Protein AF-A0A178GH23-F1 (afdb_monomer)

Secondary structure (DSSP, 8-state):
----EEEETTT--EEEEE-SS-HHHHHHHHHH-HHHHHHHHHHHHSSS-EETTT--S-EEE-S---------HHHHHHHHHHHHHHHHHHHHHHHHHHHHHHTTHHHHHHHHHHHHHHHHHHHHHHHHTT--SB-TTS-BHHHHHHHHHTT-SS------

Radius of gyration: 35.46 Å; Cα contacts (8 Å, |Δi|>4): 174; cha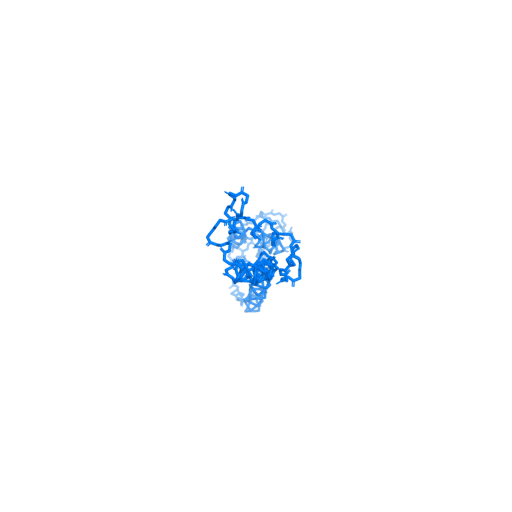ins: 1; bounding box: 72×23×93 Å

Solvent-accessible surface area (backbone atoms only — not comparable to full-atom values): 9045 Å² total; per-residue (Å²): 115,16,80,34,34,25,34,21,79,84,75,70,52,69,45,58,20,33,53,46,82,63,71,64,58,41,54,58,33,45,75,79,36,58,68,65,17,52,54,49,50,50,53,36,48,58,65,64,32,16,35,68,87,79,62,43,66,57,56,43,85,44,80,82,67,79,70,87,72,76,78,62,64,68,57,56,53,50,52,51,53,51,50,51,53,50,51,52,53,50,52,53,51,52,54,49,50,50,47,59,65,58,52,58,50,66,63,56,56,54,54,49,58,33,38,53,48,11,40,58,49,39,54,50,52,34,51,75,73,66,36,61,70,43,35,98,86,75,45,47,37,68,62,53,42,46,62,63,33,72,81,54,89,77,34,66,58,77,81,132

Foldseek 3Di:
DLQFFKQAPPPRDTGGADFDDDPVVLLVCVVPPVVVSVVVVCVRVDDNHADPPPRHPRIDGDCPPPDPDPPPVVVVVVVVVVVVVSVVVVVVVVVVVCCVVVVVVVVVVVLVVLLVLQLVVQVVVCVVVVCPQHHPVRDGSSVVSSVQSVPDPRSHHDDD

Sequence (160 aa):
MANNCVDCNNCGHIGWSKPKGSFFFTIVLALFFILPAIIYEIWRRVGLGVCENCSSSAVKPSNVCRTQRKTDIGSIITILVLGIAGAFIVVLLYGFIDGVVNGSHVNAQTNKNIQDQCLAKGLKHYQEIGQYPTLPNGVETSTYVLNECKNTLDGKYKAP

Structure (mmCIF, N/CA/C/O backbone):
data_AF-A0A178GH23-F1
#
_entry.id   AF-A0A178GH23-F1
#
loop_
_atom_site.group_PDB
_atom_site.id
_atom_site.type_symbol
_atom_site.label_atom_id
_atom_site.label_alt_id
_atom_site.label_comp_id
_atom_site.label_asym_id
_atom_site.label_entity_id
_atom_site.label_seq_id
_atom_site.pdbx_PDB_ins_code
_atom_site.Cartn_x
_atom_site.Cartn_y
_atom_site.Cartn_z
_atom_site.occupancy
_atom_site.B_iso_or_equiv
_atom_site.auth_seq_id
_atom_site.auth_comp_id
_atom_site.auth_asym_id
_atom_site.auth_atom_id
_atom_site.pdbx_PDB_model_num
ATOM 1 N N . MET A 1 1 ? -10.342 3.207 19.330 1.00 48.41 1 MET A N 1
ATOM 2 C CA . MET A 1 1 ? -11.642 2.534 19.531 1.00 48.41 1 MET A CA 1
ATOM 3 C C . MET A 1 1 ? -12.599 3.598 20.039 1.00 48.41 1 MET A C 1
ATOM 5 O O . MET A 1 1 ? -12.112 4.569 20.601 1.00 48.41 1 MET A O 1
ATOM 9 N N . ALA A 1 2 ? -13.902 3.504 19.781 1.00 53.19 2 ALA A N 1
ATOM 10 C CA . ALA A 1 2 ? -14.850 4.325 20.528 1.00 53.19 2 ALA A CA 1
ATOM 11 C C . ALA A 1 2 ? -15.114 3.550 21.817 1.00 53.19 2 ALA A C 1
ATOM 13 O O . ALA A 1 2 ? -15.621 2.441 21.757 1.00 53.19 2 ALA A O 1
ATOM 14 N N . ASN A 1 3 ? -14.629 4.055 22.941 1.00 63.31 3 ASN A N 1
ATOM 15 C CA . ASN A 1 3 ? -14.741 3.412 24.250 1.00 63.31 3 ASN A CA 1
ATOM 16 C C . ASN A 1 3 ? -15.250 4.448 25.246 1.00 63.31 3 ASN A C 1
ATOM 18 O O . ASN A 1 3 ? -14.704 4.640 26.328 1.00 63.31 3 ASN A O 1
ATOM 22 N N . ASN A 1 4 ? -16.299 5.138 24.807 1.00 74.81 4 ASN A N 1
ATOM 23 C CA . ASN A 1 4 ? -17.003 6.129 25.589 1.00 74.81 4 ASN A CA 1
ATOM 24 C C . ASN A 1 4 ? -18.250 5.461 26.159 1.00 74.81 4 ASN A C 1
ATOM 26 O O . ASN A 1 4 ? -18.932 4.702 25.466 1.00 74.81 4 ASN A O 1
ATOM 30 N N . CYS A 1 5 ? -18.534 5.728 27.427 1.00 83.44 5 CYS A N 1
ATOM 31 C CA . CYS A 1 5 ? -19.798 5.321 28.010 1.00 83.44 5 CYS A CA 1
ATOM 32 C C . CYS A 1 5 ? -20.902 6.197 27.424 1.00 83.44 5 CYS A C 1
ATOM 34 O O . CYS A 1 5 ? -20.825 7.431 27.452 1.00 83.44 5 CYS A O 1
ATOM 36 N N . VAL A 1 6 ? -21.910 5.553 26.852 1.00 86.56 6 VAL A N 1
ATOM 37 C CA . VAL A 1 6 ? -22.971 6.230 26.124 1.00 86.56 6 VAL A CA 1
ATOM 38 C C . VAL A 1 6 ? -24.341 5.725 26.548 1.00 86.56 6 VAL A C 1
ATOM 40 O O . VAL A 1 6 ? -24.534 4.536 26.789 1.00 86.56 6 VAL A O 1
ATOM 43 N N . ASP A 1 7 ? -25.287 6.651 26.635 1.00 89.19 7 ASP A N 1
ATOM 44 C CA . ASP A 1 7 ? -26.712 6.367 26.758 1.00 89.19 7 ASP A CA 1
ATOM 45 C C . ASP A 1 7 ? -27.350 6.506 25.369 1.00 89.19 7 ASP A C 1
ATOM 47 O O . ASP A 1 7 ? -27.174 7.518 24.680 1.00 89.19 7 ASP A O 1
ATOM 51 N N . CYS A 1 8 ? -28.026 5.456 24.911 1.00 88.31 8 CYS A N 1
ATOM 52 C CA . CYS A 1 8 ? -28.658 5.444 23.603 1.00 88.31 8 CYS A CA 1
ATOM 53 C C . CYS A 1 8 ? -30.079 6.000 23.666 1.00 88.31 8 CYS A C 1
ATOM 55 O O . CYS A 1 8 ? -30.966 5.392 24.256 1.00 88.31 8 CYS A O 1
ATOM 57 N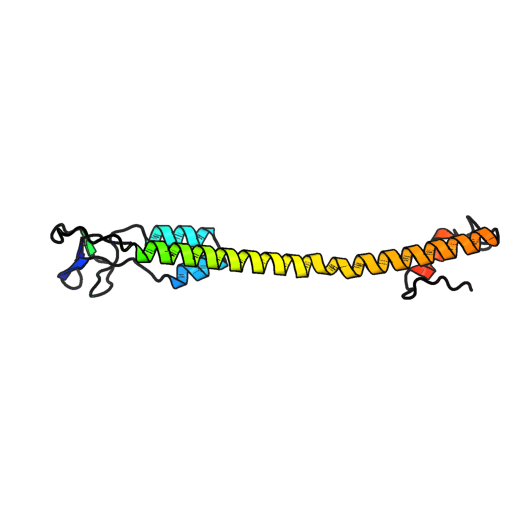 N . ASN A 1 9 ? -30.336 7.080 22.929 1.00 89.56 9 ASN A N 1
ATOM 58 C CA . ASN A 1 9 ? -31.668 7.684 22.859 1.00 89.56 9 ASN A CA 1
ATOM 59 C C . ASN A 1 9 ? -32.694 6.816 22.107 1.00 89.56 9 ASN A C 1
ATOM 61 O O . ASN A 1 9 ? -33.886 7.079 22.206 1.00 89.56 9 ASN A O 1
ATOM 65 N N . ASN A 1 10 ? -32.251 5.807 21.347 1.00 87.94 10 ASN A N 1
ATOM 66 C CA . ASN A 1 10 ? -33.140 4.959 20.550 1.00 87.94 10 ASN A CA 1
ATOM 67 C C . ASN A 1 10 ? -33.626 3.711 21.304 1.00 87.94 10 ASN A C 1
ATOM 69 O O . ASN A 1 10 ? -34.765 3.299 21.136 1.00 87.94 10 ASN A O 1
ATOM 73 N N . CYS A 1 11 ? -32.764 3.089 22.116 1.00 87.94 11 CYS A N 1
ATOM 74 C CA . CYS A 1 11 ? -33.102 1.858 22.842 1.00 87.94 11 CYS A CA 1
ATOM 75 C C . CYS A 1 11 ? -32.981 1.973 24.369 1.00 87.94 11 CYS A C 1
ATOM 77 O O . CYS A 1 11 ? -33.186 0.978 25.054 1.00 87.94 11 CYS A O 1
ATOM 79 N N . GLY A 1 12 ? -32.588 3.135 24.906 1.00 84.94 12 GLY A N 1
ATOM 80 C CA . GLY A 1 12 ? -32.424 3.375 26.347 1.00 84.94 12 GLY A CA 1
ATOM 81 C C . GLY A 1 12 ? -31.305 2.567 27.014 1.00 84.94 12 GLY A C 1
ATOM 82 O O . GLY A 1 12 ? -31.178 2.570 28.236 1.00 84.94 12 GLY A O 1
ATOM 83 N N . HIS A 1 13 ? -30.501 1.838 26.234 1.00 85.44 13 HIS A N 1
ATOM 84 C CA . HIS A 1 13 ? -29.409 1.036 26.768 1.00 85.44 13 HIS A CA 1
ATOM 85 C C . HIS A 1 13 ? -28.213 1.939 27.074 1.00 85.44 13 HIS A C 1
ATOM 87 O O . HIS A 1 13 ? -27.667 2.594 26.182 1.00 85.44 13 HIS A O 1
ATOM 93 N N . ILE A 1 14 ? -27.772 1.899 28.330 1.00 86.50 14 ILE A N 1
ATOM 94 C CA . ILE A 1 14 ? -26.556 2.558 28.811 1.00 86.50 14 ILE A CA 1
ATOM 95 C C . ILE A 1 14 ? -25.412 1.548 28.766 1.00 86.50 14 ILE A C 1
ATOM 97 O O . ILE A 1 14 ? -25.518 0.470 29.349 1.00 86.50 14 ILE A O 1
ATOM 101 N N . GLY A 1 15 ? -24.340 1.850 28.041 1.00 82.69 15 GLY A N 1
ATOM 102 C CA . GLY A 1 15 ? -23.252 0.895 27.850 1.00 82.69 15 GLY A CA 1
ATOM 103 C C . GLY A 1 15 ? -22.060 1.459 27.089 1.00 82.69 15 GLY A C 1
ATOM 104 O O . GLY A 1 15 ? -21.923 2.668 26.900 1.00 82.69 15 GLY A O 1
ATOM 105 N N . TRP A 1 16 ? -21.172 0.565 26.662 1.00 81.88 16 TRP A N 1
ATOM 106 C CA . TRP A 1 16 ? -19.998 0.923 25.871 1.00 81.88 16 TRP A CA 1
ATOM 107 C C . TRP A 1 16 ? -20.385 1.171 24.415 1.00 81.88 16 TRP A C 1
ATOM 109 O O . TRP A 1 16 ? -21.207 0.454 23.843 1.00 81.88 16 TRP A O 1
ATOM 119 N N . SER A 1 17 ? -19.785 2.187 23.801 1.00 79.75 17 SER A N 1
ATOM 120 C CA . SER A 1 17 ? -19.939 2.406 22.369 1.00 79.75 17 SER A CA 1
ATOM 121 C C . SER A 1 17 ? -19.038 1.488 21.539 1.00 79.75 17 SER A C 1
ATOM 123 O O . SER A 1 17 ? -18.017 0.986 22.006 1.00 79.75 17 SER A O 1
ATOM 125 N N . LYS A 1 18 ? -19.423 1.262 20.281 1.00 80.00 18 LYS A N 1
ATOM 126 C CA . LYS A 1 18 ? -18.606 0.602 19.251 1.00 80.00 18 LYS A CA 1
ATOM 127 C C . LYS A 1 18 ? -18.145 1.631 18.211 1.00 80.00 18 LYS A C 1
ATOM 129 O O . LYS A 1 18 ? -18.820 2.645 18.011 1.00 80.00 18 LYS A O 1
ATOM 134 N N . PRO A 1 19 ? -16.991 1.435 17.547 1.00 74.31 19 PRO A N 1
ATOM 135 C CA . PRO A 1 19 ? -16.553 2.330 16.478 1.00 74.31 19 PRO A CA 1
ATOM 136 C C . PRO A 1 19 ? -17.550 2.325 15.311 1.00 74.31 19 PRO A C 1
ATOM 138 O O . PRO A 1 19 ? -18.113 1.288 14.967 1.00 74.31 19 PRO A O 1
ATOM 141 N N . LYS A 1 20 ? -17.747 3.490 14.689 1.00 74.50 20 LYS A N 1
ATOM 142 C CA . LYS A 1 20 ? -18.639 3.653 13.534 1.00 74.50 20 LYS A CA 1
ATOM 143 C C . LYS A 1 20 ? -17.994 3.124 12.245 1.00 74.50 20 LYS A C 1
ATOM 145 O O . LYS A 1 20 ? -16.784 3.243 12.042 1.00 74.50 20 LYS A O 1
ATOM 150 N N . GLY A 1 21 ? -18.817 2.568 11.358 1.00 71.94 21 GLY A N 1
ATOM 151 C CA . GLY A 1 21 ? -18.400 2.096 10.034 1.00 71.94 21 GLY A CA 1
ATOM 152 C C . GLY A 1 21 ? -17.650 0.758 10.025 1.00 71.94 21 GLY A C 1
ATOM 153 O O . GLY A 1 21 ? -17.304 0.198 11.067 1.00 71.94 21 GLY A O 1
ATOM 154 N N . SER A 1 22 ? -17.379 0.245 8.822 1.00 76.31 22 SER A N 1
ATOM 155 C CA . SER A 1 22 ? -16.725 -1.053 8.601 1.00 76.31 22 SER A CA 1
ATOM 156 C C . SER A 1 22 ? -15.239 -0.895 8.280 1.00 76.31 22 SER A C 1
ATOM 158 O O . SER A 1 22 ? -14.826 0.037 7.597 1.00 76.31 22 SER A O 1
ATOM 160 N N . PHE A 1 23 ? -14.422 -1.827 8.779 1.00 72.62 23 PHE A N 1
ATOM 161 C CA . PHE A 1 23 ? -12.967 -1.826 8.565 1.00 72.62 23 PHE A CA 1
ATOM 162 C C . PHE A 1 23 ? -12.596 -2.215 7.149 1.00 72.62 23 PHE A C 1
ATOM 164 O O . PHE A 1 23 ? -11.572 -1.778 6.636 1.00 72.62 23 PHE A O 1
ATOM 171 N N . PHE A 1 24 ? -13.506 -2.914 6.484 1.00 71.81 24 PHE A N 1
ATOM 172 C CA . PHE A 1 24 ? -13.379 -3.247 5.085 1.00 71.81 24 PHE A CA 1
ATOM 173 C C . PHE A 1 24 ? -13.270 -2.001 4.194 1.00 71.81 24 PHE A C 1
ATOM 175 O O . PHE A 1 24 ? -12.390 -1.939 3.342 1.00 71.81 24 PHE A O 1
ATOM 182 N N . PHE A 1 25 ? -14.087 -0.968 4.442 1.00 77.69 25 PHE A N 1
ATOM 183 C CA . PHE A 1 25 ? -14.034 0.268 3.653 1.00 77.69 25 PHE A CA 1
ATOM 184 C C . PHE A 1 25 ? -12.689 0.979 3.785 1.00 77.69 25 PHE A C 1
ATOM 186 O O . PHE A 1 25 ? -12.156 1.448 2.787 1.00 77.69 25 PHE A O 1
ATOM 193 N N . THR A 1 26 ? -12.100 1.000 4.983 1.00 76.19 26 THR A N 1
ATOM 194 C CA . THR A 1 26 ? -10.759 1.560 5.184 1.00 76.19 26 THR A CA 1
ATOM 195 C C . THR A 1 26 ? -9.717 0.857 4.315 1.00 76.19 26 THR A C 1
ATOM 197 O O . THR A 1 26 ? -8.915 1.533 3.682 1.00 76.19 26 THR A O 1
ATOM 200 N N . ILE A 1 27 ? -9.732 -0.479 4.269 1.00 75.31 27 ILE A N 1
ATOM 201 C CA . ILE A 1 27 ? -8.763 -1.267 3.493 1.00 75.31 27 ILE A CA 1
ATOM 202 C C . ILE A 1 27 ? -8.917 -0.980 2.001 1.00 75.31 27 ILE A C 1
ATOM 204 O O . ILE A 1 27 ? -7.933 -0.710 1.321 1.00 75.31 27 ILE A O 1
ATOM 208 N N . VAL A 1 28 ? -10.154 -1.001 1.501 1.00 76.56 28 VAL A N 1
ATOM 209 C CA . VAL A 1 28 ? -10.428 -0.732 0.086 1.00 76.56 28 VAL A CA 1
ATOM 210 C C . VAL A 1 28 ? -9.974 0.679 -0.282 1.00 76.56 28 VAL A C 1
ATOM 212 O O . VAL A 1 28 ? -9.259 0.848 -1.264 1.00 76.56 28 VAL A O 1
ATOM 215 N N . LEU A 1 29 ? -10.313 1.688 0.526 1.00 77.94 29 LEU A N 1
ATOM 216 C CA . LEU A 1 29 ? -9.850 3.052 0.279 1.00 77.94 29 LEU A CA 1
ATOM 217 C C . LEU A 1 29 ? -8.322 3.143 0.339 1.00 77.94 29 LEU A C 1
ATOM 219 O O . LEU A 1 29 ? -7.743 3.797 -0.514 1.00 77.94 29 LEU A O 1
ATOM 223 N N . ALA A 1 30 ? -7.663 2.476 1.288 1.00 73.62 30 ALA A N 1
ATOM 224 C CA . ALA A 1 30 ? -6.207 2.531 1.437 1.00 73.62 30 ALA A CA 1
ATOM 225 C C . ALA A 1 30 ? -5.456 1.953 0.232 1.00 73.62 30 ALA A C 1
ATOM 227 O O . ALA A 1 30 ? -4.372 2.435 -0.084 1.00 73.62 30 ALA A O 1
ATOM 228 N N . LEU A 1 31 ? -6.035 0.961 -0.451 1.00 71.06 31 LEU A N 1
ATOM 229 C CA . LEU A 1 31 ? -5.436 0.355 -1.640 1.00 71.06 31 LEU A CA 1
ATOM 230 C C . LEU A 1 31 ? -5.486 1.268 -2.871 1.00 71.06 31 LEU A C 1
ATOM 232 O O . LEU A 1 31 ? -4.561 1.239 -3.674 1.00 71.06 31 LEU A O 1
ATOM 236 N N . PHE A 1 32 ? -6.537 2.077 -3.022 1.00 71.75 32 PHE A N 1
ATOM 237 C CA . PHE A 1 32 ? -6.711 2.930 -4.206 1.00 71.75 32 PHE A CA 1
ATOM 238 C C . PHE A 1 32 ? -6.342 4.397 -3.960 1.00 71.75 32 PHE A C 1
ATOM 240 O O . PHE A 1 32 ? -5.859 5.075 -4.862 1.00 71.75 32 PHE A O 1
ATOM 247 N N . PHE A 1 33 ? -6.569 4.903 -2.748 1.00 76.88 33 PHE A N 1
ATOM 248 C CA . PHE A 1 33 ? -6.439 6.314 -2.410 1.00 76.88 33 PHE A CA 1
ATOM 249 C C . PHE A 1 33 ? -6.055 6.507 -0.931 1.00 76.88 33 PHE A C 1
ATOM 251 O O . PHE A 1 33 ? -6.894 6.518 -0.028 1.00 76.88 33 PHE A O 1
ATOM 258 N N . ILE A 1 34 ? -4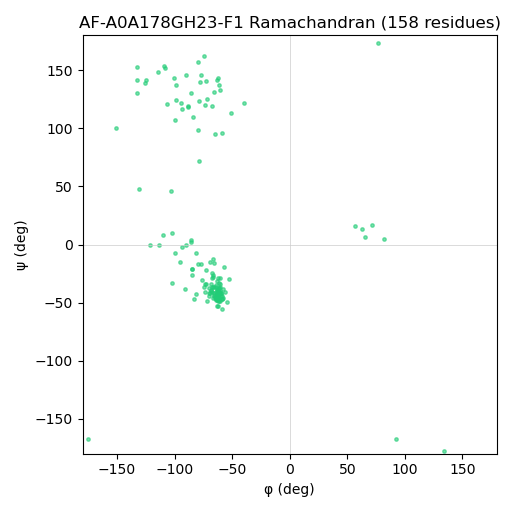.767 6.755 -0.684 1.00 76.69 34 ILE A N 1
ATOM 259 C CA . ILE A 1 34 ? -4.209 6.918 0.671 1.00 76.69 34 ILE A CA 1
ATOM 260 C C . ILE A 1 34 ? -4.878 8.075 1.438 1.00 76.69 34 ILE A C 1
ATOM 262 O O . ILE A 1 34 ? -5.253 7.919 2.598 1.00 76.69 34 ILE A O 1
ATOM 266 N N . LEU A 1 35 ? -5.079 9.230 0.797 1.00 77.44 35 LEU A N 1
ATOM 267 C CA . LEU A 1 35 ? -5.677 10.413 1.434 1.00 77.44 35 LEU A CA 1
ATOM 268 C C . LEU A 1 35 ? -7.095 10.171 1.996 1.00 77.44 35 LEU A C 1
ATOM 270 O O . LEU A 1 35 ? -7.299 10.383 3.194 1.00 77.44 35 LEU A O 1
ATOM 274 N N . PRO A 1 36 ? -8.084 9.708 1.208 1.00 76.94 36 PRO A N 1
ATOM 275 C CA . PRO A 1 36 ? -9.417 9.435 1.737 1.00 76.94 36 PRO A CA 1
ATOM 276 C C . PRO A 1 36 ? -9.423 8.261 2.722 1.00 76.94 36 PRO A C 1
ATOM 278 O O . PRO A 1 36 ? -10.254 8.254 3.629 1.00 76.94 36 PRO A O 1
ATOM 281 N N . ALA A 1 37 ? -8.483 7.315 2.626 1.00 78.31 37 ALA A N 1
ATOM 282 C CA . ALA A 1 37 ? -8.339 6.257 3.622 1.00 78.31 37 ALA A CA 1
ATOM 283 C C . ALA A 1 37 ? -7.966 6.806 5.005 1.00 78.31 37 ALA A C 1
ATOM 285 O O . ALA A 1 37 ? -8.587 6.432 6.002 1.00 78.31 37 ALA A O 1
ATOM 286 N N . ILE A 1 38 ? -7.004 7.734 5.062 1.00 78.75 38 ILE A N 1
ATOM 287 C CA . ILE A 1 38 ? -6.587 8.396 6.306 1.00 78.75 38 ILE A CA 1
ATOM 288 C C . ILE A 1 38 ? -7.745 9.212 6.889 1.00 78.75 38 ILE A C 1
ATOM 290 O O . ILE A 1 38 ? -8.057 9.084 8.073 1.00 78.75 38 ILE A O 1
ATOM 294 N N . ILE A 1 39 ? -8.425 10.011 6.060 1.00 84.19 39 ILE A N 1
ATOM 295 C CA . ILE A 1 39 ? -9.575 10.819 6.496 1.00 84.19 39 ILE A CA 1
ATOM 296 C C . ILE A 1 39 ? -10.686 9.919 7.050 1.00 84.19 39 ILE A C 1
ATOM 298 O O . ILE A 1 39 ? -11.266 10.219 8.096 1.00 84.19 39 ILE A O 1
ATOM 302 N N . TYR A 1 40 ? -10.960 8.790 6.393 1.00 79.38 40 TYR A N 1
ATOM 303 C CA . TYR A 1 40 ? -11.956 7.830 6.851 1.00 79.38 40 TYR A CA 1
ATOM 304 C C . TYR A 1 40 ? -11.559 7.163 8.176 1.00 79.38 40 TYR A C 1
ATOM 306 O O . TYR A 1 40 ? -12.403 7.039 9.061 1.00 79.38 40 TYR A O 1
ATOM 314 N N . GLU A 1 41 ? -10.290 6.779 8.353 1.00 78.31 41 GLU A N 1
ATOM 315 C CA . GLU A 1 41 ? -9.749 6.247 9.616 1.00 78.31 41 GLU A CA 1
ATOM 316 C C . GLU A 1 41 ? -9.906 7.236 10.772 1.00 78.31 41 GLU A C 1
ATOM 318 O O . GLU A 1 41 ? -10.402 6.864 11.840 1.00 78.31 41 GLU A O 1
ATOM 323 N N . ILE A 1 42 ? -9.555 8.503 10.543 1.00 79.88 42 ILE A N 1
ATOM 324 C CA . ILE A 1 42 ? -9.721 9.565 11.536 1.00 79.88 42 ILE A CA 1
ATOM 325 C C . ILE A 1 42 ? -11.202 9.735 11.853 1.00 79.88 42 ILE A C 1
ATOM 327 O O . ILE A 1 42 ? -11.584 9.626 13.017 1.00 79.88 42 ILE A O 1
ATOM 331 N N . TRP A 1 43 ? -12.059 9.926 10.844 1.00 83.12 43 TRP A N 1
ATOM 332 C CA . TRP A 1 43 ? -13.495 10.095 11.065 1.00 83.12 43 TRP A CA 1
ATOM 333 C C . TRP A 1 43 ? -14.052 8.933 11.873 1.00 83.12 43 TRP A C 1
ATOM 335 O O . TRP A 1 43 ? -14.695 9.164 12.888 1.00 83.12 43 TRP A O 1
ATOM 345 N N . ARG A 1 44 ? -13.757 7.695 11.481 1.00 77.50 44 ARG A N 1
ATOM 346 C CA . ARG A 1 44 ? -14.193 6.470 12.150 1.00 77.50 44 ARG A CA 1
ATOM 347 C C . ARG A 1 44 ? -13.792 6.392 13.620 1.00 77.50 44 ARG A C 1
ATOM 349 O O . ARG A 1 44 ? -14.574 5.891 14.432 1.00 77.50 44 ARG A O 1
ATOM 356 N N . ARG A 1 45 ? -12.572 6.816 13.952 1.00 72.44 45 ARG A N 1
ATOM 357 C CA . ARG A 1 45 ? -12.048 6.760 15.323 1.00 72.44 45 ARG A CA 1
ATOM 358 C C . ARG A 1 45 ? -12.463 7.970 16.162 1.00 72.44 45 ARG A C 1
ATOM 360 O O . ARG A 1 45 ? -12.483 7.853 17.383 1.00 72.44 45 ARG A O 1
ATOM 367 N N . VAL A 1 46 ? -12.833 9.084 15.532 1.00 70.31 46 VAL A N 1
ATOM 368 C CA . VAL A 1 46 ? -13.268 10.317 16.198 1.00 70.31 46 VAL A CA 1
ATOM 369 C C . VAL A 1 46 ? -14.779 10.294 16.461 1.00 70.31 46 VAL A C 1
ATOM 371 O O . VAL A 1 46 ? -15.602 10.247 15.541 1.00 70.31 46 VAL A O 1
ATOM 374 N N . GLY A 1 47 ? -15.153 10.360 17.742 1.00 74.94 47 GLY A N 1
ATOM 375 C CA . GLY A 1 47 ? -16.531 10.551 18.201 1.00 74.94 47 GLY A CA 1
ATOM 376 C C . GLY A 1 47 ? -16.961 9.618 19.336 1.00 74.94 47 GLY A C 1
ATOM 377 O O . GLY A 1 47 ? -16.194 8.793 19.831 1.00 74.94 47 GLY A O 1
ATOM 378 N N . LEU A 1 48 ? -18.230 9.749 19.737 1.00 75.56 48 LEU A N 1
ATOM 379 C CA . LEU A 1 48 ? -18.849 8.937 20.791 1.00 75.56 48 LEU A CA 1
ATOM 380 C C . LEU A 1 48 ? -19.008 7.466 20.387 1.00 75.56 48 LEU A C 1
ATOM 382 O O . LEU A 1 48 ? -18.994 6.622 21.270 1.00 75.56 48 LEU A O 1
ATOM 386 N N . GLY A 1 49 ? -19.076 7.155 19.088 1.00 80.56 49 GLY A N 1
ATOM 387 C CA . GLY A 1 49 ? -19.317 5.807 18.557 1.00 80.56 49 GLY A CA 1
ATOM 388 C C . GLY A 1 49 ? -20.801 5.529 18.303 1.00 80.56 49 GLY A C 1
ATOM 389 O O . GLY A 1 49 ? -21.614 6.448 18.293 1.00 80.56 49 GLY A O 1
ATOM 390 N N . VAL A 1 50 ? -21.141 4.264 18.067 1.00 85.06 50 VAL A N 1
ATOM 391 C CA . VAL A 1 50 ? -22.523 3.774 17.939 1.00 85.06 50 VAL A CA 1
ATOM 392 C C . VAL A 1 50 ? -22.898 2.915 19.144 1.00 85.06 50 VAL A C 1
ATOM 394 O O . VAL A 1 50 ? -22.024 2.327 19.783 1.00 85.06 50 VAL A O 1
ATOM 397 N N . CYS A 1 51 ? -24.189 2.837 19.465 1.00 84.56 51 CYS A N 1
ATOM 398 C CA . CYS A 1 51 ? -24.690 1.980 20.540 1.00 84.56 51 CYS A CA 1
ATOM 399 C C . CYS A 1 51 ? -24.361 0.504 20.262 1.00 84.56 51 CYS A C 1
ATOM 401 O O . CYS A 1 51 ? -24.632 0.008 19.172 1.00 84.56 51 CYS A O 1
ATOM 403 N N . GLU A 1 52 ? -23.830 -0.222 21.248 1.00 84.25 52 GLU A N 1
ATOM 404 C CA . GLU A 1 52 ? -23.525 -1.653 21.111 1.00 84.25 52 GLU A CA 1
ATOM 405 C C . GLU A 1 52 ? -24.764 -2.519 20.819 1.00 84.25 52 GLU A C 1
ATOM 407 O O . GLU A 1 52 ? -24.645 -3.499 20.085 1.00 84.25 52 GLU A O 1
ATOM 412 N N . ASN A 1 53 ? -25.933 -2.144 21.347 1.00 83.50 53 ASN A N 1
ATOM 413 C CA . ASN A 1 53 ? -27.149 -2.952 21.256 1.00 83.50 53 ASN A CA 1
ATOM 414 C C . ASN A 1 53 ? -27.908 -2.758 19.936 1.00 83.50 53 ASN A C 1
ATOM 416 O O . ASN A 1 53 ? -28.300 -3.723 19.293 1.00 83.50 53 ASN A O 1
ATOM 420 N N . CYS A 1 54 ? -28.116 -1.506 19.517 1.00 85.38 54 CYS A N 1
ATOM 421 C CA . CYS A 1 54 ? -28.924 -1.192 18.332 1.00 85.38 54 CYS A CA 1
ATOM 422 C C . CYS A 1 54 ? -28.128 -0.581 17.170 1.00 85.38 54 CYS A C 1
ATOM 424 O O . CYS A 1 54 ? -28.713 -0.253 16.143 1.00 85.38 54 CYS A O 1
ATOM 426 N N . SER A 1 55 ? -26.812 -0.384 17.319 1.00 83.88 55 SER A N 1
ATOM 427 C CA . SER A 1 55 ? -25.941 0.264 16.321 1.00 83.88 55 SER A CA 1
ATOM 428 C C . SER A 1 55 ? -26.370 1.679 15.899 1.00 83.88 55 SER A C 1
ATOM 430 O O . SER A 1 55 ? -25.867 2.211 14.911 1.00 83.88 55 SER A O 1
ATOM 432 N N . SER A 1 56 ? -27.256 2.327 16.663 1.00 83.81 56 SER A N 1
ATOM 433 C CA . SER A 1 56 ? -27.666 3.709 16.411 1.00 83.81 56 SER A CA 1
ATOM 434 C C . SER A 1 56 ? -26.547 4.690 16.767 1.00 83.81 56 SER A C 1
ATOM 436 O O . SER A 1 56 ? -25.862 4.532 17.781 1.00 83.81 56 SER A O 1
ATOM 438 N N . SER A 1 57 ? -26.384 5.726 15.946 1.00 84.25 57 SER A N 1
ATOM 439 C CA . SER A 1 57 ? -25.503 6.872 16.204 1.00 84.25 57 SER A CA 1
ATOM 440 C C . SER A 1 57 ? -26.134 7.919 17.130 1.00 84.25 57 SER A C 1
ATOM 442 O O . SER A 1 57 ? -25.444 8.844 17.556 1.00 84.25 57 SER A O 1
ATOM 444 N N . ALA A 1 58 ? -27.422 7.778 17.471 1.00 86.06 58 ALA A N 1
ATOM 445 C CA . ALA A 1 58 ? -28.139 8.660 18.391 1.00 86.06 58 ALA A CA 1
ATOM 446 C C . ALA A 1 58 ? -27.792 8.325 19.852 1.00 86.06 58 ALA A C 1
ATOM 448 O O . ALA A 1 58 ? -28.585 7.738 20.595 1.00 86.06 58 ALA A O 1
ATOM 449 N N . VAL A 1 59 ? -26.568 8.665 20.247 1.00 86.12 59 VAL A N 1
ATOM 450 C CA . VAL A 1 59 ? -26.019 8.379 21.572 1.00 86.12 59 VAL A CA 1
ATOM 451 C C . VAL A 1 59 ? -25.514 9.651 22.247 1.00 86.12 59 VAL A C 1
ATOM 453 O O . VAL A 1 59 ? -24.928 10.517 21.599 1.00 86.12 59 VAL A O 1
ATOM 456 N N . LYS A 1 60 ? -25.728 9.762 23.560 1.00 87.81 60 LYS A N 1
ATOM 457 C CA . LYS A 1 60 ? -25.237 10.866 24.399 1.00 87.81 60 LYS A CA 1
ATOM 458 C C . LYS A 1 60 ? -24.209 10.343 25.409 1.00 87.81 60 LYS A C 1
ATOM 460 O O . LYS A 1 60 ? -24.311 9.188 25.824 1.00 87.81 60 LYS A O 1
ATOM 465 N N . PRO A 1 61 ? -23.205 11.143 25.800 1.00 83.56 61 PRO A N 1
ATOM 466 C CA . PRO A 1 61 ? -22.240 10.731 26.814 1.00 83.56 61 PRO A CA 1
ATOM 467 C C . PRO A 1 61 ? -22.944 10.472 28.149 1.00 83.56 61 PRO A C 1
ATOM 469 O O . PRO A 1 61 ? -23.802 11.250 28.563 1.00 83.56 61 PRO A O 1
ATOM 472 N N . SER A 1 62 ? -22.565 9.395 28.833 1.00 81.62 62 SER A N 1
ATOM 473 C CA . SER A 1 62 ? -23.009 9.115 30.199 1.00 81.62 62 SER A CA 1
ATOM 474 C C . SER A 1 62 ? -21.815 8.723 31.070 1.00 81.62 62 SER A C 1
ATOM 476 O O . SER A 1 62 ? -20.803 8.235 30.578 1.00 81.62 62 SER A O 1
ATOM 478 N N . ASN A 1 63 ? -21.897 8.977 32.371 1.00 79.31 63 ASN A N 1
ATOM 479 C CA . ASN A 1 63 ? -20.833 8.698 33.344 1.00 79.31 63 ASN A CA 1
ATOM 480 C C . ASN A 1 63 ? -21.103 7.430 34.174 1.00 79.31 63 ASN A C 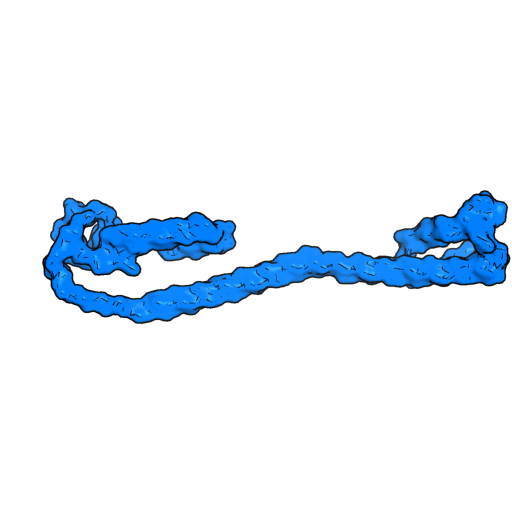1
ATOM 482 O O . ASN A 1 63 ? -20.411 7.169 35.157 1.00 79.31 63 ASN A O 1
ATOM 486 N N . VAL A 1 64 ? -22.119 6.655 33.790 1.00 80.75 64 VAL A N 1
ATOM 487 C CA . VAL A 1 64 ? -22.617 5.507 34.560 1.00 80.75 64 VAL A CA 1
ATOM 488 C C . VAL A 1 64 ? -21.648 4.323 34.480 1.00 80.75 64 VAL A C 1
ATOM 490 O O . VAL 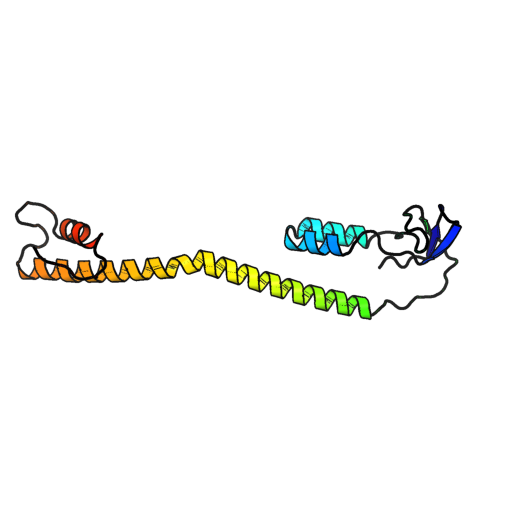A 1 64 ? -21.452 3.599 35.455 1.00 80.75 64 VAL A O 1
ATOM 493 N N . CYS A 1 65 ? -20.974 4.146 33.341 1.00 71.50 65 CYS A N 1
ATOM 494 C CA . CYS A 1 65 ? -19.946 3.124 33.170 1.00 71.50 65 CYS A CA 1
ATOM 495 C C . CYS A 1 65 ? -18.633 3.615 33.798 1.00 71.50 65 CYS A C 1
ATOM 497 O O . CYS A 1 65 ? -17.884 4.384 33.197 1.00 71.50 65 CYS A O 1
ATOM 499 N N . ARG A 1 66 ? -18.348 3.167 35.025 1.00 61.75 66 ARG A N 1
ATOM 500 C CA . ARG A 1 66 ? -17.180 3.590 35.821 1.00 61.75 66 ARG A CA 1
ATOM 501 C C . ARG A 1 66 ? -15.918 2.738 35.618 1.00 61.75 66 ARG A C 1
ATOM 503 O O . ARG A 1 66 ? -14.890 3.003 36.234 1.00 61.75 66 ARG A O 1
ATOM 510 N N . THR A 1 67 ? -15.975 1.709 34.776 1.00 59.56 67 THR A N 1
ATOM 511 C CA . THR A 1 67 ? -14.889 0.729 34.632 1.00 59.56 67 THR A CA 1
ATOM 512 C C . THR A 1 67 ? -13.952 1.113 33.496 1.00 59.56 67 THR A C 1
ATOM 514 O O . THR A 1 67 ? -14.353 1.095 32.345 1.00 59.56 67 THR A O 1
ATOM 517 N N . GLN A 1 68 ? -12.684 1.393 33.786 1.00 58.09 68 GLN A N 1
ATOM 518 C CA . GLN A 1 68 ? -11.617 1.448 32.779 1.00 58.09 68 GLN A CA 1
ATOM 519 C C . GLN A 1 68 ? -11.530 0.086 32.065 1.00 58.09 68 GLN A C 1
ATOM 521 O O . GLN A 1 68 ? -10.932 -0.860 32.581 1.00 58.09 68 GLN A O 1
ATOM 526 N N . ARG A 1 69 ? -12.179 -0.063 30.904 1.00 51.81 69 ARG A N 1
ATOM 527 C CA . ARG A 1 69 ? -12.067 -1.286 30.103 1.00 51.81 69 ARG A CA 1
ATOM 528 C C . ARG A 1 69 ? -10.688 -1.282 29.450 1.00 51.81 69 ARG A C 1
ATOM 530 O O . ARG A 1 69 ? -10.368 -0.346 28.720 1.00 51.81 69 ARG A O 1
ATOM 537 N N . LYS A 1 70 ? -9.883 -2.309 29.756 1.00 44.94 70 LYS A N 1
ATOM 538 C CA . LYS A 1 70 ? -8.551 -2.546 29.180 1.00 44.94 70 LYS A CA 1
ATOM 539 C C . LYS A 1 70 ? -8.576 -2.220 27.690 1.00 44.94 70 LYS A C 1
ATOM 541 O O . LYS A 1 70 ? -9.360 -2.813 26.953 1.00 44.94 70 LYS A O 1
ATOM 546 N N . THR A 1 71 ? -7.718 -1.298 27.263 1.00 53.16 71 THR A N 1
ATOM 547 C CA . THR A 1 71 ? -7.371 -1.134 25.853 1.00 53.16 71 THR A CA 1
ATOM 548 C C . THR A 1 71 ? -6.979 -2.515 25.351 1.00 53.16 71 THR A C 1
ATOM 550 O O . THR A 1 71 ? -6.017 -3.093 25.855 1.00 53.16 71 THR A O 1
ATOM 553 N N . ASP A 1 72 ? -7.773 -3.087 24.450 1.00 56.38 72 ASP A N 1
ATOM 554 C CA . ASP A 1 72 ? -7.535 -4.429 23.933 1.00 56.38 72 ASP A CA 1
ATOM 555 C C . ASP A 1 72 ? -6.219 -4.401 23.145 1.00 56.38 72 ASP A C 1
ATOM 557 O O . ASP A 1 72 ? -6.170 -4.004 21.979 1.00 56.38 72 ASP A O 1
ATOM 561 N N . ILE A 1 73 ? -5.123 -4.765 23.817 1.00 56.16 73 ILE A N 1
ATOM 562 C CA . ILE A 1 73 ? -3.758 -4.850 23.275 1.00 56.16 73 ILE A CA 1
ATOM 563 C C . ILE A 1 73 ? -3.748 -5.720 22.006 1.00 56.16 73 ILE A C 1
ATOM 565 O O . ILE A 1 73 ? -3.002 -5.443 21.066 1.00 56.16 73 ILE A O 1
ATOM 569 N N . GLY A 1 74 ? -4.657 -6.699 21.917 1.00 55.44 74 GLY A N 1
ATOM 570 C CA . GLY A 1 74 ? -4.858 -7.528 20.728 1.00 55.44 74 GLY A CA 1
ATOM 571 C C . GLY A 1 74 ? -5.259 -6.744 19.474 1.00 55.44 74 GLY A C 1
ATOM 572 O O . GLY A 1 74 ? -4.889 -7.126 18.365 1.00 55.44 74 GLY A O 1
ATOM 573 N N . SER A 1 75 ? -5.939 -5.603 19.613 1.00 63.62 75 SER A N 1
ATOM 574 C CA . SER A 1 75 ? -6.290 -4.770 18.460 1.00 63.62 75 SER A CA 1
ATOM 575 C C . SER A 1 75 ? -5.107 -3.970 17.922 1.00 63.62 75 SER A C 1
ATOM 577 O O . SER A 1 75 ? -5.062 -3.684 16.732 1.00 63.62 75 SER A O 1
ATOM 579 N N . ILE A 1 76 ? -4.160 -3.583 18.778 1.00 66.44 76 ILE A N 1
ATOM 580 C CA . ILE A 1 76 ? -2.968 -2.843 18.344 1.00 66.44 76 ILE A CA 1
ATOM 581 C C . ILE A 1 76 ? -2.070 -3.781 17.538 1.00 66.44 76 ILE A C 1
ATOM 583 O O . ILE A 1 76 ? -1.624 -3.427 16.450 1.00 66.44 76 ILE A O 1
ATOM 587 N N . ILE A 1 77 ? -1.882 -5.004 18.038 1.00 70.31 77 ILE A N 1
ATOM 588 C CA . ILE A 1 77 ? -1.087 -6.040 17.373 1.00 70.31 77 ILE A CA 1
ATOM 589 C C . ILE A 1 77 ? -1.710 -6.411 16.024 1.00 70.31 77 ILE A C 1
ATOM 591 O O . ILE A 1 77 ? -1.009 -6.457 15.019 1.00 70.31 77 ILE A O 1
ATOM 595 N N . THR A 1 78 ? -3.029 -6.611 15.967 1.00 70.81 78 THR A N 1
ATOM 596 C CA . THR A 1 78 ? -3.707 -6.925 14.699 1.00 70.81 78 THR A CA 1
ATOM 597 C C . THR A 1 78 ? -3.609 -5.790 13.686 1.00 70.81 78 THR A C 1
ATOM 599 O O . THR A 1 78 ? -3.334 -6.069 12.525 1.00 70.81 78 THR A O 1
ATOM 602 N N . ILE A 1 79 ? -3.756 -4.525 14.099 1.00 71.12 79 ILE A N 1
ATOM 603 C CA . ILE A 1 79 ? -3.574 -3.372 13.199 1.00 71.12 79 ILE A CA 1
ATOM 604 C C . ILE A 1 79 ? -2.134 -3.307 12.678 1.00 71.12 79 ILE A C 1
ATOM 606 O O . ILE A 1 79 ? -1.931 -3.075 11.488 1.00 71.12 79 ILE A O 1
ATOM 610 N N . LEU A 1 80 ? -1.142 -3.538 13.541 1.00 74.81 80 LEU A N 1
ATOM 611 C CA . LEU A 1 80 ? 0.270 -3.504 13.164 1.00 74.81 80 LEU A CA 1
ATOM 612 C C . LEU A 1 80 ? 0.611 -4.612 12.155 1.00 74.81 80 LEU A C 1
ATOM 614 O O . LEU A 1 80 ? 1.228 -4.338 11.130 1.00 74.81 80 LEU A O 1
ATOM 618 N N . VAL A 1 81 ? 0.142 -5.840 12.394 1.00 80.94 81 VAL A N 1
ATOM 619 C CA . VAL A 1 81 ? 0.343 -6.980 11.482 1.00 80.94 81 VAL A CA 1
ATOM 620 C C . VAL A 1 81 ? -0.357 -6.753 10.139 1.00 80.94 81 VAL A C 1
ATOM 622 O O . VAL A 1 81 ? 0.255 -6.973 9.096 1.00 80.94 81 VAL A O 1
ATOM 625 N N . LEU A 1 82 ? -1.602 -6.262 10.138 1.00 77.88 82 LEU A N 1
ATOM 626 C CA . LEU A 1 82 ? -2.322 -5.926 8.901 1.00 77.88 82 LEU A CA 1
ATOM 627 C C . LEU A 1 82 ? -1.636 -4.798 8.124 1.00 77.88 82 LEU A C 1
ATOM 629 O O . LEU A 1 82 ? -1.569 -4.859 6.899 1.00 77.88 82 LEU A O 1
ATOM 633 N N . GLY A 1 83 ? -1.113 -3.788 8.825 1.00 76.69 83 GLY A N 1
ATOM 634 C CA . GLY A 1 83 ? -0.366 -2.689 8.219 1.00 76.69 83 GLY A CA 1
ATOM 635 C C . GLY A 1 83 ? 0.920 -3.165 7.542 1.00 76.69 83 GLY A C 1
ATOM 636 O O . GLY A 1 83 ? 1.173 -2.806 6.395 1.00 76.69 83 GLY A O 1
ATOM 637 N N . ILE A 1 84 ? 1.696 -4.023 8.213 1.00 82.12 84 ILE A N 1
ATOM 638 C CA . ILE A 1 84 ? 2.933 -4.600 7.661 1.00 82.12 84 ILE A CA 1
ATOM 639 C C . ILE A 1 84 ? 2.624 -5.500 6.459 1.00 82.12 84 ILE A C 1
ATOM 641 O O . ILE A 1 84 ? 3.261 -5.366 5.415 1.00 82.12 84 ILE A O 1
ATOM 645 N N . ALA A 1 85 ? 1.624 -6.380 6.571 1.00 80.19 85 ALA A N 1
ATOM 646 C CA . ALA A 1 85 ? 1.211 -7.251 5.472 1.00 80.19 85 ALA A CA 1
ATOM 647 C C . ALA A 1 85 ? 0.722 -6.443 4.257 1.00 80.19 85 ALA A C 1
ATOM 649 O O . ALA A 1 85 ? 1.101 -6.737 3.125 1.00 80.19 85 ALA A O 1
ATOM 650 N N . GLY A 1 86 ? -0.064 -5.386 4.490 1.00 77.50 86 GLY A N 1
ATOM 651 C CA . GLY A 1 86 ? -0.517 -4.473 3.442 1.00 77.50 86 GLY A CA 1
ATOM 652 C C . GLY A 1 86 ? 0.639 -3.750 2.749 1.00 77.50 86 GLY A C 1
ATOM 653 O O . GLY A 1 86 ? 0.701 -3.741 1.523 1.00 77.50 86 GLY A O 1
ATOM 654 N N . ALA A 1 87 ? 1.594 -3.207 3.512 1.00 78.50 87 ALA A N 1
ATOM 655 C CA . ALA A 1 87 ? 2.776 -2.547 2.955 1.00 78.50 87 ALA A CA 1
ATOM 656 C C . ALA A 1 87 ? 3.621 -3.506 2.102 1.00 78.50 87 ALA A C 1
ATOM 658 O O . ALA A 1 87 ? 4.077 -3.135 1.023 1.00 78.50 87 ALA A O 1
ATOM 659 N N . PHE A 1 88 ? 3.776 -4.756 2.545 1.00 83.25 88 PHE A N 1
ATOM 660 C CA . PHE A 1 88 ? 4.505 -5.777 1.797 1.00 83.25 88 PHE A CA 1
ATOM 661 C C . PHE A 1 88 ? 3.840 -6.094 0.451 1.00 83.25 88 PHE A C 1
ATOM 663 O O . PHE A 1 88 ? 4.512 -6.130 -0.577 1.00 83.25 88 PHE A O 1
ATOM 670 N N . ILE A 1 89 ? 2.512 -6.249 0.434 1.00 83.50 89 ILE A N 1
ATOM 671 C CA . ILE A 1 89 ? 1.744 -6.474 -0.801 1.00 83.50 89 ILE A CA 1
ATOM 672 C C . ILE A 1 89 ? 1.899 -5.293 -1.764 1.00 83.50 89 ILE A C 1
ATOM 674 O O . ILE A 1 89 ? 2.106 -5.498 -2.958 1.00 83.50 89 ILE A O 1
ATOM 678 N N . VAL A 1 90 ? 1.845 -4.061 -1.256 1.00 83.31 90 VAL A N 1
ATOM 679 C CA . VAL A 1 90 ? 2.024 -2.854 -2.073 1.00 83.31 90 VAL A CA 1
ATOM 680 C C . VAL A 1 90 ? 3.424 -2.814 -2.690 1.00 83.31 90 VAL A C 1
ATOM 682 O O . VAL A 1 90 ? 3.541 -2.594 -3.891 1.00 83.31 90 VAL A O 1
ATOM 685 N N . VAL A 1 91 ? 4.478 -3.098 -1.920 1.00 81.25 91 VAL A N 1
ATOM 686 C CA . VAL A 1 91 ? 5.857 -3.152 -2.441 1.00 81.25 91 VAL A CA 1
ATOM 687 C C . VAL A 1 91 ? 6.012 -4.226 -3.521 1.00 81.25 91 VAL A C 1
ATOM 689 O O . VAL A 1 91 ? 6.637 -3.966 -4.547 1.00 81.25 91 VAL A O 1
ATOM 692 N N . LEU A 1 92 ? 5.408 -5.405 -3.339 1.00 81.25 92 LEU A N 1
ATOM 693 C CA . LEU A 1 92 ? 5.416 -6.457 -4.361 1.00 81.25 92 LEU A CA 1
ATOM 694 C C . LEU A 1 92 ? 4.690 -6.029 -5.642 1.00 81.25 92 LEU A C 1
ATOM 696 O O . LEU A 1 92 ? 5.186 -6.288 -6.736 1.00 81.25 92 LEU A O 1
ATOM 700 N N . LEU A 1 93 ? 3.544 -5.354 -5.521 1.00 80.88 93 LEU A N 1
ATOM 701 C CA . LEU A 1 93 ? 2.799 -4.839 -6.671 1.00 80.88 93 LEU A CA 1
ATOM 702 C C . LEU A 1 93 ? 3.581 -3.750 -7.414 1.00 80.88 93 LEU A C 1
ATOM 704 O O . LEU A 1 93 ? 3.661 -3.804 -8.638 1.00 80.88 93 LEU A O 1
ATOM 708 N N . TYR A 1 94 ? 4.201 -2.807 -6.699 1.00 77.31 94 TYR A N 1
ATOM 709 C CA . TYR A 1 94 ? 5.062 -1.791 -7.314 1.00 77.31 94 TYR A CA 1
ATOM 710 C C . TYR A 1 94 ? 6.261 -2.422 -8.028 1.00 77.31 94 TYR A C 1
ATOM 712 O O . TYR A 1 94 ? 6.493 -2.120 -9.194 1.00 77.31 94 TYR A O 1
ATOM 720 N N . GLY A 1 95 ? 6.957 -3.367 -7.385 1.00 78.88 95 GLY A N 1
ATOM 721 C CA . GLY A 1 95 ? 8.066 -4.089 -8.012 1.00 78.88 95 GLY A CA 1
ATOM 722 C C . GLY A 1 95 ? 7.642 -4.883 -9.253 1.00 78.88 95 GLY A C 1
ATOM 723 O O . GLY A 1 95 ? 8.397 -4.971 -10.219 1.00 78.88 95 GLY A O 1
ATOM 724 N N . PHE A 1 96 ? 6.419 -5.417 -9.271 1.00 74.19 96 PHE A N 1
ATOM 725 C CA . PHE A 1 96 ? 5.866 -6.091 -10.445 1.00 74.19 96 PHE A CA 1
ATOM 726 C C . PHE A 1 96 ? 5.544 -5.111 -11.583 1.00 74.19 96 PHE A C 1
ATOM 728 O O . PHE A 1 96 ? 5.855 -5.397 -12.737 1.00 74.19 96 PHE A O 1
ATOM 735 N N . ILE A 1 97 ? 4.970 -3.942 -11.277 1.00 71.06 97 ILE A N 1
ATOM 736 C CA . ILE A 1 97 ? 4.695 -2.891 -12.271 1.00 71.06 97 ILE A CA 1
ATOM 737 C C . ILE A 1 97 ? 6.003 -2.377 -12.875 1.00 71.06 97 ILE A C 1
ATOM 739 O O . ILE A 1 97 ? 6.117 -2.328 -14.097 1.00 71.06 97 ILE A O 1
ATOM 743 N N . ASP A 1 98 ? 7.009 -2.075 -12.052 1.00 63.75 98 ASP A N 1
ATOM 744 C CA . ASP A 1 98 ? 8.338 -1.699 -12.539 1.00 63.75 98 ASP A CA 1
ATOM 745 C C . ASP A 1 98 ? 8.975 -2.825 -13.357 1.00 63.75 98 ASP A C 1
ATOM 747 O O . ASP A 1 98 ? 9.599 -2.562 -14.379 1.00 63.75 98 ASP A O 1
ATOM 751 N N . GLY A 1 99 ? 8.784 -4.087 -12.972 1.00 64.19 99 GLY A N 1
ATOM 752 C CA . GLY A 1 99 ? 9.244 -5.242 -13.740 1.00 64.19 99 GLY A CA 1
ATOM 753 C C . GLY A 1 99 ? 8.574 -5.379 -15.110 1.00 64.19 99 GLY A C 1
ATOM 754 O O . GLY A 1 99 ? 9.233 -5.772 -16.064 1.00 64.19 99 GLY A O 1
ATOM 755 N N . VAL A 1 100 ? 7.298 -5.022 -15.254 1.00 63.25 100 VAL A N 1
ATOM 756 C CA . VAL A 1 100 ? 6.575 -5.075 -16.540 1.00 63.25 100 VAL A CA 1
ATOM 757 C C . VAL A 1 100 ? 6.871 -3.845 -17.404 1.00 63.25 100 VAL A C 1
ATOM 759 O O . VAL A 1 100 ? 7.117 -3.970 -18.605 1.00 63.25 100 VAL A O 1
ATOM 762 N N . VAL A 1 101 ? 6.894 -2.655 -16.799 1.00 61.22 101 VAL A N 1
ATOM 763 C CA . VAL A 1 101 ? 7.163 -1.389 -17.495 1.00 61.22 101 VAL A CA 1
ATOM 764 C C . VAL A 1 101 ? 8.637 -1.301 -17.892 1.00 61.22 101 VAL A C 1
ATOM 766 O O . VAL A 1 101 ? 8.946 -1.069 -19.059 1.00 61.22 101 VAL A O 1
ATOM 769 N N . ASN A 1 102 ? 9.559 -1.580 -16.967 1.00 59.16 102 ASN A N 1
ATOM 770 C CA . ASN A 1 102 ? 10.999 -1.537 -17.236 1.00 59.16 102 ASN A CA 1
ATOM 771 C C . ASN A 1 102 ? 11.531 -2.847 -17.842 1.00 59.16 102 ASN A C 1
ATOM 773 O O . ASN A 1 102 ? 12.545 -2.829 -18.539 1.00 59.16 102 ASN A O 1
ATOM 777 N N . GLY A 1 103 ? 10.838 -3.981 -17.674 1.00 52.44 103 GLY A N 1
ATOM 778 C CA . GLY A 1 103 ? 11.168 -5.245 -18.353 1.00 52.44 103 GLY A CA 1
ATOM 779 C C . GLY A 1 103 ? 10.968 -5.207 -19.869 1.00 52.44 103 GLY A C 1
ATOM 780 O O . GLY A 1 103 ? 11.509 -6.053 -20.580 1.00 52.44 103 GLY A O 1
ATOM 781 N N . SER A 1 104 ? 10.295 -4.179 -20.395 1.00 47.00 104 SER A N 1
ATOM 782 C CA . SER A 1 104 ? 10.263 -3.899 -21.838 1.00 47.00 104 SER A CA 1
ATOM 783 C C . SER A 1 104 ? 11.631 -3.487 -22.412 1.00 47.00 104 SER A C 1
ATOM 785 O O . SER A 1 104 ? 11.834 -3.564 -23.624 1.00 47.00 104 SER A O 1
ATOM 787 N N . HIS A 1 105 ? 12.612 -3.106 -21.582 1.00 46.97 105 HIS A N 1
ATOM 788 C CA . HIS A 1 105 ? 13.941 -2.700 -22.062 1.00 46.97 105 HIS A CA 1
ATOM 789 C C . HIS A 1 105 ? 14.879 -3.860 -22.417 1.00 46.97 105 HIS A C 1
ATOM 791 O O . HIS A 1 105 ? 15.845 -3.648 -23.155 1.00 46.97 105 HIS A O 1
ATOM 797 N N . VAL A 1 106 ? 14.602 -5.091 -21.970 1.00 54.69 106 VAL A N 1
ATOM 798 C CA . VAL A 1 106 ? 15.487 -6.238 -22.251 1.00 54.69 106 VAL A CA 1
ATOM 799 C C . VAL A 1 106 ? 15.489 -6.585 -23.751 1.00 54.69 106 VAL A C 1
ATOM 801 O O . VAL A 1 106 ? 16.498 -7.033 -24.288 1.00 54.69 106 VAL A O 1
ATOM 804 N N . ASN A 1 107 ? 14.397 -6.289 -24.467 1.00 52.25 107 ASN A N 1
ATOM 805 C CA . ASN A 1 107 ? 14.291 -6.525 -25.911 1.00 52.25 107 ASN A CA 1
ATOM 806 C C . ASN A 1 107 ? 14.889 -5.372 -26.753 1.00 52.25 107 ASN A C 1
ATOM 808 O O . ASN A 1 107 ? 15.377 -5.581 -27.863 1.00 52.25 107 ASN A O 1
ATOM 812 N N . ALA A 1 108 ? 14.935 -4.146 -26.219 1.00 53.38 108 ALA A N 1
ATOM 813 C CA . ALA A 1 108 ? 15.526 -2.998 -26.913 1.00 53.38 108 ALA A CA 1
ATOM 814 C C . ALA A 1 108 ? 17.068 -3.047 -26.941 1.00 53.38 108 ALA A C 1
ATOM 816 O O . ALA A 1 108 ? 17.680 -2.677 -27.944 1.00 53.38 108 ALA A O 1
ATOM 817 N N . GLN A 1 109 ? 17.702 -3.528 -25.866 1.00 58.28 109 GLN A N 1
ATOM 818 C CA . GLN A 1 109 ? 19.164 -3.633 -25.771 1.00 58.28 109 GLN A CA 1
ATOM 819 C C . GLN A 1 109 ? 19.725 -4.703 -26.728 1.00 58.28 109 GLN A C 1
ATOM 821 O O . GLN A 1 109 ? 20.753 -4.489 -27.369 1.00 58.28 109 GLN A O 1
ATOM 826 N N . THR A 1 110 ? 19.030 -5.838 -26.869 1.00 61.72 110 THR A N 1
ATOM 827 C CA . THR A 1 110 ? 19.433 -6.941 -27.759 1.00 61.72 110 THR A CA 1
ATOM 828 C C . THR A 1 110 ? 19.438 -6.513 -29.225 1.00 61.72 110 THR A C 1
ATOM 830 O O . THR A 1 110 ? 20.421 -6.748 -29.922 1.00 61.72 110 THR A O 1
ATOM 833 N N . ASN A 1 111 ? 18.398 -5.807 -29.679 1.00 64.38 111 ASN A N 1
ATOM 834 C CA . ASN A 1 111 ? 18.321 -5.330 -31.062 1.00 64.38 111 ASN A CA 1
ATOM 835 C C . ASN A 1 111 ? 19.401 -4.283 -31.392 1.00 64.38 111 ASN A C 1
ATOM 837 O O . ASN A 1 111 ? 19.976 -4.330 -32.478 1.00 64.38 111 ASN A O 1
ATOM 841 N N . LYS A 1 112 ? 19.750 -3.396 -30.445 1.00 70.06 112 LYS A N 1
ATOM 842 C CA . LYS A 1 112 ? 20.856 -2.436 -30.627 1.00 70.06 112 LYS A CA 1
ATOM 843 C C . LYS A 1 112 ? 22.205 -3.133 -30.808 1.00 70.06 112 LYS A C 1
ATOM 845 O O . LYS A 1 112 ? 22.900 -2.862 -31.780 1.00 70.06 112 LYS A O 1
ATOM 850 N N . ASN A 1 113 ? 22.526 -4.096 -29.941 1.00 75.06 113 ASN A N 1
ATOM 851 C CA . ASN A 1 113 ? 23.785 -4.843 -30.034 1.00 75.06 113 ASN A CA 1
ATOM 852 C C . ASN A 1 113 ? 23.915 -5.613 -31.365 1.00 75.06 113 ASN A C 1
ATOM 854 O O . ASN A 1 113 ? 25.007 -5.709 -31.922 1.00 75.06 113 ASN A O 1
ATOM 858 N N . ILE A 1 114 ? 22.808 -6.152 -31.889 1.00 76.06 114 ILE A N 1
ATOM 859 C CA . ILE A 1 114 ? 22.772 -6.862 -33.178 1.00 76.06 114 ILE A CA 1
ATOM 860 C C . ILE A 1 114 ? 22.990 -5.887 -34.349 1.00 76.06 114 ILE A C 1
ATOM 862 O O . ILE A 1 114 ? 23.749 -6.190 -35.275 1.00 76.06 114 ILE A O 1
ATOM 866 N N . GLN A 1 115 ? 22.377 -4.702 -34.293 1.00 80.69 115 GLN A N 1
ATOM 867 C CA . GLN A 1 115 ? 22.537 -3.661 -35.308 1.00 80.69 115 GLN A CA 1
ATOM 868 C C . GLN A 1 115 ? 23.975 -3.115 -35.349 1.00 80.69 115 GLN A C 1
ATOM 870 O O . GLN A 1 115 ? 24.550 -2.992 -36.433 1.00 80.69 115 GLN A O 1
ATOM 875 N N . ASP A 1 116 ? 24.586 -2.870 -34.186 1.00 81.38 116 ASP A N 1
ATOM 876 C CA . ASP A 1 116 ? 25.962 -2.366 -34.079 1.00 81.38 116 ASP A CA 1
ATOM 877 C C . ASP A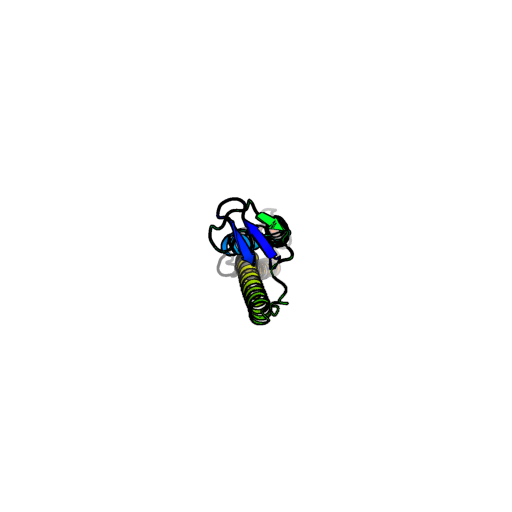 1 116 ? 26.983 -3.362 -34.657 1.00 81.38 116 ASP A C 1
ATOM 879 O O . ASP A 1 116 ? 27.922 -2.975 -35.358 1.00 81.38 116 ASP A O 1
ATOM 883 N N . GLN A 1 117 ? 26.772 -4.667 -34.439 1.00 84.12 117 GLN A N 1
ATOM 884 C CA . GLN A 1 117 ? 27.623 -5.716 -35.013 1.00 84.12 117 GLN A CA 1
ATOM 885 C C . GLN A 1 117 ? 27.518 -5.813 -36.540 1.00 84.12 117 GLN A C 1
ATOM 887 O O . GLN A 1 117 ? 28.526 -6.074 -37.207 1.00 84.12 117 GLN A O 1
ATOM 892 N N . CYS A 1 118 ? 26.324 -5.607 -37.101 1.00 84.00 118 CYS A N 1
ATOM 893 C CA . CYS A 1 118 ? 26.127 -5.573 -38.550 1.00 84.00 118 CYS A CA 1
ATOM 894 C C . CYS A 1 118 ? 26.834 -4.361 -39.166 1.00 84.00 118 CYS A C 1
ATOM 896 O O . CYS A 1 118 ? 27.586 -4.505 -40.133 1.00 84.00 118 CYS A O 1
ATOM 898 N N . LEU A 1 119 ? 26.661 -3.188 -38.552 1.00 85.81 119 LEU A N 1
ATOM 899 C CA . LEU A 1 119 ? 27.234 -1.933 -39.023 1.00 85.81 119 LEU A CA 1
ATOM 900 C C . LEU A 1 119 ? 28.768 -1.992 -39.028 1.00 85.81 119 LEU A C 1
ATOM 902 O O . LEU A 1 119 ? 29.389 -1.732 -40.058 1.00 85.81 119 LEU A O 1
ATOM 906 N N . ALA A 1 120 ? 29.382 -2.443 -37.929 1.00 86.06 120 ALA A N 1
ATOM 907 C CA . ALA A 1 120 ? 30.836 -2.575 -37.821 1.00 86.06 120 ALA A CA 1
ATOM 908 C C . ALA A 1 120 ? 31.444 -3.496 -38.899 1.00 86.06 120 ALA A C 1
ATOM 910 O O . ALA A 1 120 ? 32.511 -3.200 -39.439 1.00 86.06 120 ALA A O 1
ATOM 911 N N . LYS A 1 121 ? 30.767 -4.601 -39.245 1.00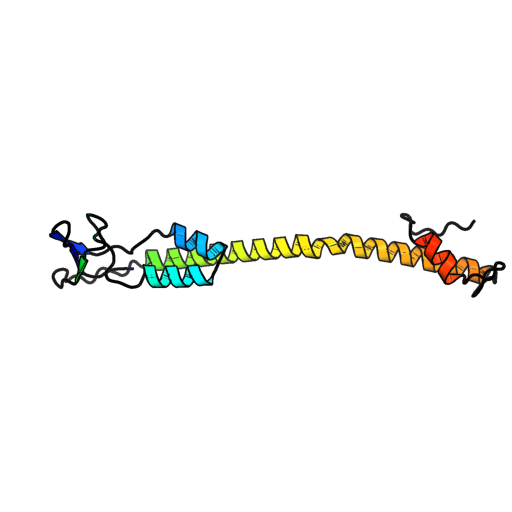 87.62 121 LYS A N 1
ATOM 912 C CA . LYS A 1 121 ? 31.229 -5.527 -40.294 1.00 87.62 121 LYS A CA 1
ATOM 913 C C . LYS A 1 121 ? 31.049 -4.958 -41.700 1.00 87.62 121 LYS A C 1
ATOM 915 O O . LYS A 1 121 ? 31.950 -5.118 -42.518 1.00 87.62 121 LYS A O 1
ATOM 920 N N . GLY A 1 122 ? 29.924 -4.292 -41.968 1.00 85.06 122 GLY A N 1
ATOM 921 C CA . GLY A 1 122 ? 29.661 -3.671 -43.268 1.00 85.06 122 GLY A CA 1
ATOM 922 C C . GLY A 1 122 ? 30.644 -2.548 -43.577 1.00 85.06 122 GLY A C 1
ATOM 923 O O . GLY A 1 122 ? 31.273 -2.549 -44.631 1.00 85.06 122 GLY A O 1
ATOM 924 N N . LEU A 1 123 ? 30.877 -1.649 -42.619 1.00 85.50 123 LEU A N 1
ATOM 925 C CA . LEU A 1 123 ? 31.855 -0.567 -42.764 1.00 85.50 123 LEU A CA 1
ATOM 926 C C . LEU A 1 123 ? 33.272 -1.091 -43.018 1.00 85.50 123 LEU A C 1
ATOM 928 O O . LEU A 1 123 ? 33.965 -0.571 -43.890 1.00 85.50 123 LEU A O 1
ATOM 932 N N . LYS A 1 124 ? 33.682 -2.156 -42.318 1.00 86.44 124 LYS A N 1
ATOM 933 C CA . LYS A 1 124 ? 34.989 -2.785 -42.532 1.00 86.44 124 LYS A CA 1
ATOM 934 C C . LYS A 1 124 ? 35.131 -3.358 -43.947 1.00 86.44 124 LYS A C 1
ATOM 936 O O . LYS A 1 124 ? 36.174 -3.178 -44.564 1.00 86.44 124 LYS A O 1
ATOM 941 N N . HIS A 1 125 ? 34.082 -3.987 -44.478 1.00 85.62 125 HIS A N 1
ATOM 942 C CA . HIS A 1 125 ? 34.088 -4.515 -45.843 1.00 85.62 125 HIS A CA 1
ATOM 943 C C . HIS A 1 125 ? 34.303 -3.406 -46.884 1.00 85.62 125 HIS A C 1
ATOM 945 O O . HIS A 1 125 ? 35.194 -3.518 -47.722 1.00 85.62 125 HIS A O 1
ATOM 951 N N . TYR A 1 126 ? 33.558 -2.299 -46.781 1.00 81.75 126 TYR A N 1
ATOM 952 C CA . TYR A 1 126 ? 33.715 -1.162 -47.697 1.00 81.75 126 TYR A CA 1
ATOM 953 C C . TYR A 1 126 ? 35.047 -0.424 -47.537 1.00 81.75 126 TYR A C 1
ATOM 955 O O . TYR A 1 126 ? 35.573 0.128 -48.505 1.00 81.75 126 TYR A O 1
ATOM 963 N N . GLN A 1 127 ? 35.615 -0.437 -46.331 1.00 85.38 127 GLN A N 1
ATOM 964 C CA . GLN A 1 127 ? 36.948 0.093 -46.073 1.00 85.38 127 GLN A CA 1
ATOM 965 C C . GLN A 1 127 ? 38.036 -0.751 -46.756 1.00 85.38 127 GLN A C 1
ATOM 967 O O . GLN A 1 127 ? 38.964 -0.188 -47.330 1.00 85.38 127 GLN A O 1
ATOM 972 N N . GLU A 1 128 ? 37.918 -2.082 -46.740 1.00 85.75 128 GLU A N 1
ATOM 973 C CA . GLU A 1 128 ? 38.880 -3.000 -47.372 1.00 85.75 128 GLU A CA 1
ATOM 974 C C . GLU A 1 128 ? 38.862 -2.916 -48.908 1.00 85.75 128 GLU A C 1
ATOM 976 O O . GLU A 1 128 ? 39.913 -3.017 -49.538 1.00 85.75 128 GLU A O 1
ATOM 981 N N . ILE A 1 129 ? 37.699 -2.661 -49.517 1.00 83.44 129 ILE A N 1
ATOM 982 C CA . ILE A 1 129 ? 37.565 -2.454 -50.973 1.00 83.44 129 ILE A CA 1
ATOM 983 C C . ILE A 1 129 ? 37.813 -0.997 -51.414 1.00 83.44 129 ILE A C 1
ATOM 985 O O . ILE A 1 129 ? 37.650 -0.677 -52.591 1.00 83.44 129 ILE A O 1
ATOM 989 N N . GLY A 1 130 ? 38.190 -0.103 -50.490 1.00 80.25 130 GLY A N 1
ATOM 990 C CA . GLY A 1 130 ? 38.521 1.297 -50.785 1.00 80.25 130 GLY A CA 1
ATOM 991 C C . GLY A 1 130 ? 37.329 2.194 -51.150 1.00 80.25 130 GLY A C 1
ATOM 992 O O . GLY A 1 130 ? 37.529 3.272 -51.699 1.00 80.25 130 GLY A O 1
ATOM 993 N N . GLN A 1 131 ? 36.096 1.775 -50.847 1.00 79.88 131 GLN A N 1
ATOM 994 C CA . GLN A 1 131 ? 34.845 2.496 -51.141 1.00 79.88 131 GLN A CA 1
ATOM 995 C C . GLN A 1 131 ? 34.279 3.183 -49.885 1.00 79.88 131 GLN A C 1
ATOM 997 O O . GLN A 1 131 ? 33.096 3.073 -49.550 1.00 79.88 131 GLN A O 1
ATOM 1002 N N . TYR A 1 132 ? 35.154 3.867 -49.150 1.00 76.62 132 TYR A N 1
ATOM 1003 C CA . TYR A 1 132 ? 34.814 4.654 -47.968 1.00 76.62 132 TYR A CA 1
ATOM 1004 C C . TYR A 1 132 ? 35.492 6.027 -48.083 1.00 76.62 132 TYR A C 1
ATOM 1006 O O . TYR A 1 132 ? 36.693 6.063 -48.357 1.00 76.62 132 TYR A O 1
ATOM 1014 N N . PRO A 1 133 ? 34.786 7.159 -47.882 1.00 72.62 133 PRO A N 1
ATOM 1015 C CA . PRO A 1 133 ? 33.455 7.313 -47.274 1.00 72.62 133 PRO A CA 1
ATOM 1016 C C . PRO A 1 133 ? 32.262 7.322 -48.251 1.00 72.62 133 PRO A C 1
ATOM 1018 O O . PRO A 1 133 ? 31.118 7.425 -47.803 1.00 72.62 133 PRO A O 1
ATOM 1021 N N . THR A 1 134 ? 32.502 7.236 -49.562 1.00 77.81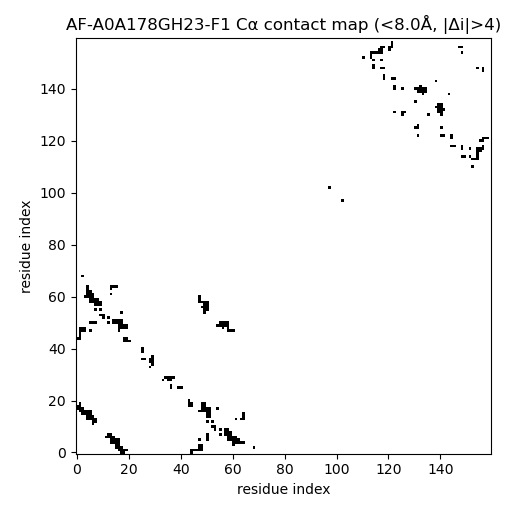 134 THR A N 1
ATOM 1022 C CA . THR A 1 134 ? 31.455 7.269 -50.593 1.00 77.81 134 THR A CA 1
ATOM 1023 C C . THR A 1 134 ? 31.533 6.061 -51.521 1.00 77.81 134 THR A C 1
ATOM 1025 O O . THR A 1 134 ? 32.613 5.634 -51.934 1.00 77.81 134 THR A O 1
ATOM 1028 N N . LEU A 1 135 ? 30.368 5.515 -51.867 1.00 80.81 135 LEU A N 1
ATOM 1029 C CA . LEU A 1 135 ? 30.231 4.471 -52.877 1.00 80.81 135 LEU A CA 1
ATOM 1030 C C . LEU A 1 135 ? 30.406 5.063 -54.290 1.00 80.81 135 LEU A C 1
ATOM 1032 O O . LEU A 1 135 ? 30.204 6.264 -54.497 1.00 80.81 135 LEU A O 1
ATOM 1036 N N . PRO A 1 136 ? 30.679 4.220 -55.306 1.00 75.25 136 PRO A N 1
ATOM 1037 C CA . PRO A 1 136 ? 30.785 4.641 -56.710 1.00 75.25 136 PRO A CA 1
ATOM 1038 C C . PRO A 1 136 ? 29.529 5.335 -57.265 1.00 75.25 136 PRO A C 1
ATOM 1040 O O . PRO A 1 136 ? 29.596 6.035 -58.270 1.00 75.25 136 PRO A O 1
ATOM 1043 N N . ASN A 1 137 ? 28.378 5.141 -56.616 1.00 75.38 137 ASN A N 1
ATOM 1044 C CA . ASN A 1 137 ? 27.098 5.765 -56.950 1.00 75.38 137 ASN A CA 1
ATOM 1045 C C . ASN A 1 137 ? 26.898 7.157 -56.305 1.00 75.38 137 ASN A C 1
ATOM 1047 O O . ASN A 1 137 ? 25.834 7.747 -56.473 1.00 75.38 137 ASN A O 1
ATOM 1051 N N . GLY A 1 138 ? 27.886 7.675 -55.564 1.00 79.31 138 GLY A N 1
ATOM 1052 C CA . GLY A 1 138 ? 27.833 8.985 -54.906 1.00 79.31 138 GLY A CA 1
ATOM 1053 C C . GLY A 1 138 ? 27.098 9.008 -53.561 1.00 79.31 138 GLY A C 1
ATOM 1054 O O . GLY A 1 138 ? 26.934 10.082 -52.987 1.00 79.31 138 GLY A O 1
ATOM 1055 N N . VAL A 1 139 ? 26.662 7.855 -53.043 1.00 84.44 139 VAL A N 1
ATOM 1056 C CA . VAL A 1 139 ? 26.004 7.743 -51.731 1.00 84.44 139 VAL A CA 1
ATOM 1057 C C . VAL A 1 139 ? 27.045 7.488 -50.641 1.00 84.44 139 VAL A C 1
ATOM 1059 O O . VAL A 1 139 ? 28.043 6.805 -50.864 1.00 84.44 139 VAL A O 1
ATOM 1062 N N . GLU A 1 140 ? 26.814 8.014 -49.441 1.00 84.19 140 GLU A N 1
ATOM 1063 C CA . GLU A 1 140 ? 27.652 7.729 -48.276 1.00 84.19 140 GLU A CA 1
ATOM 1064 C C . GLU A 1 140 ? 27.554 6.258 -47.857 1.00 84.19 140 GLU A C 1
ATOM 1066 O O . GLU A 1 140 ? 26.464 5.708 -47.657 1.00 84.19 140 GLU A O 1
ATOM 1071 N N . THR A 1 141 ? 28.709 5.632 -47.651 1.00 81.88 141 THR A N 1
ATOM 1072 C CA . THR A 1 141 ? 28.816 4.219 -47.274 1.00 81.88 141 THR A CA 1
ATOM 1073 C C . THR A 1 141 ? 28.139 3.919 -45.940 1.00 81.88 141 THR A C 1
ATOM 1075 O O . THR A 1 141 ? 27.488 2.888 -45.783 1.00 81.88 141 THR A O 1
ATOM 1078 N N . SER A 1 142 ? 28.236 4.846 -44.988 1.00 80.00 142 SER A N 1
ATOM 1079 C CA . SER A 1 142 ? 27.575 4.762 -43.682 1.00 80.00 142 SER A CA 1
ATOM 1080 C C . SER A 1 142 ? 26.052 4.660 -43.814 1.00 80.00 142 SER A C 1
ATOM 1082 O O . SER A 1 142 ? 25.441 3.793 -43.192 1.00 80.00 142 SER A O 1
ATOM 1084 N N . THR A 1 143 ? 25.445 5.504 -44.651 1.00 83.44 143 THR A N 1
ATOM 1085 C CA . THR A 1 143 ? 23.991 5.557 -44.862 1.00 83.44 143 THR A CA 1
ATOM 1086 C C . THR A 1 143 ? 23.480 4.324 -45.609 1.00 83.44 143 THR A C 1
ATOM 1088 O O . THR A 1 143 ? 22.421 3.790 -45.273 1.00 83.44 143 THR A O 1
ATOM 1091 N N . TYR A 1 144 ? 24.251 3.827 -46.580 1.00 83.19 144 TYR A N 1
ATOM 1092 C CA . TYR A 1 144 ? 23.930 2.594 -47.301 1.00 83.19 144 TYR A CA 1
ATOM 1093 C C . TYR A 1 144 ? 23.925 1.371 -46.366 1.00 83.19 144 TYR A C 1
ATOM 1095 O O . TYR A 1 144 ? 22.915 0.673 -46.255 1.00 83.19 144 TYR A O 1
ATOM 1103 N N . VAL A 1 145 ? 25.011 1.172 -45.610 1.00 84.12 145 VAL A N 1
ATOM 1104 C CA . VAL A 1 145 ? 25.150 0.055 -44.659 1.00 84.12 145 VAL A CA 1
ATOM 1105 C C . VAL A 1 145 ? 24.117 0.145 -43.530 1.00 84.12 145 VAL A C 1
ATOM 1107 O O . VAL A 1 145 ? 23.570 -0.875 -43.109 1.00 84.12 145 VAL A O 1
ATOM 1110 N N . LEU A 1 146 ? 23.794 1.354 -43.055 1.00 85.94 146 LEU A N 1
ATOM 1111 C CA . LEU A 1 146 ? 22.763 1.560 -42.035 1.00 85.94 146 LEU A CA 1
ATOM 1112 C C . LEU A 1 146 ? 21.382 1.097 -42.521 1.00 85.94 146 LEU A C 1
ATOM 1114 O O . LEU A 1 146 ? 20.656 0.448 -41.765 1.00 85.94 146 LEU A O 1
ATOM 1118 N N . ASN A 1 147 ? 21.027 1.397 -43.773 1.00 83.19 147 ASN A N 1
ATOM 1119 C CA . ASN A 1 147 ? 19.755 0.975 -44.357 1.00 83.19 147 ASN A CA 1
ATOM 1120 C C . ASN A 1 147 ? 19.672 -0.547 -44.550 1.00 83.19 147 ASN A C 1
ATOM 1122 O O . ASN A 1 147 ? 18.613 -1.121 -44.298 1.00 83.19 147 ASN A O 1
ATOM 1126 N N . GLU A 1 148 ? 20.771 -1.210 -44.919 1.00 82.19 148 GLU A N 1
ATOM 1127 C CA . GLU A 1 148 ? 20.819 -2.678 -45.018 1.00 82.19 148 GLU A CA 1
ATOM 1128 C C . GLU A 1 148 ? 20.725 -3.359 -43.643 1.00 82.19 148 GLU A C 1
ATOM 1130 O O . GLU A 1 148 ? 20.010 -4.348 -43.475 1.00 82.19 148 GLU A O 1
ATOM 1135 N N . CYS A 1 149 ? 21.392 -2.810 -42.625 1.00 80.81 149 CYS A N 1
ATOM 1136 C CA . CYS A 1 149 ? 21.401 -3.391 -41.282 1.00 80.81 149 CYS A CA 1
ATOM 1137 C C . CYS A 1 149 ? 20.113 -3.130 -40.476 1.00 80.81 149 CYS A C 1
ATOM 1139 O O . CYS A 1 149 ? 19.869 -3.836 -39.499 1.00 80.81 149 CYS A O 1
ATOM 1141 N N . LYS A 1 150 ? 19.263 -2.167 -40.872 1.00 79.69 150 LYS A N 1
ATOM 1142 C CA . LYS A 1 150 ? 18.045 -1.772 -40.132 1.00 79.69 150 LYS A CA 1
ATOM 1143 C C . LYS A 1 150 ? 16.999 -2.888 -39.993 1.00 79.69 150 LYS A C 1
ATOM 1145 O O . LYS A 1 150 ? 16.254 -2.894 -39.019 1.00 79.69 150 LYS A O 1
ATOM 1150 N N . ASN A 1 151 ? 16.944 -3.820 -40.945 1.00 68.44 151 ASN A N 1
ATOM 1151 C CA . ASN A 1 151 ? 15.968 -4.919 -40.962 1.00 68.44 151 ASN A CA 1
ATOM 1152 C C . ASN A 1 151 ? 16.601 -6.296 -40.688 1.00 68.44 151 ASN A C 1
ATOM 1154 O O . ASN A 1 151 ? 15.936 -7.318 -40.859 1.00 68.44 151 ASN A O 1
ATOM 1158 N N . THR A 1 152 ? 17.884 -6.350 -40.311 1.00 67.38 152 THR A N 1
ATOM 1159 C CA . THR A 1 152 ? 18.590 -7.624 -40.131 1.00 67.38 152 THR A CA 1
ATOM 1160 C C . THR A 1 152 ? 18.362 -8.185 -38.728 1.00 67.38 152 THR A C 1
ATOM 1162 O O . THR A 1 152 ? 18.556 -7.493 -37.731 1.00 67.38 152 THR A O 1
ATOM 1165 N N . LEU A 1 153 ? 17.981 -9.460 -38.647 1.00 63.31 153 LEU A N 1
ATOM 1166 C CA . LEU A 1 153 ? 17.767 -10.180 -37.383 1.00 63.31 153 LEU A CA 1
ATOM 1167 C C . LEU A 1 153 ? 19.007 -10.986 -36.952 1.00 63.3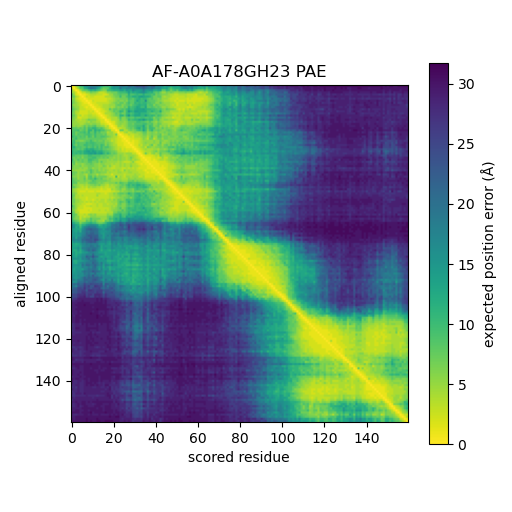1 153 LEU A C 1
ATOM 1169 O O . LEU A 1 153 ? 19.121 -11.379 -35.796 1.00 63.31 153 LEU A O 1
ATOM 1173 N N . ASP A 1 154 ? 19.959 -11.197 -37.869 1.00 68.75 154 ASP A N 1
ATOM 1174 C CA . ASP A 1 154 ? 21.096 -12.110 -37.680 1.00 68.75 154 ASP A CA 1
ATOM 1175 C C . ASP A 1 154 ? 22.408 -11.411 -37.276 1.00 68.75 154 ASP A C 1
ATOM 1177 O O . ASP A 1 154 ? 23.415 -12.076 -37.028 1.00 68.75 154 ASP A O 1
ATOM 1181 N N . GLY A 1 155 ? 22.454 -10.071 -37.280 1.00 61.84 155 GLY A N 1
ATOM 1182 C CA . GLY A 1 155 ? 23.669 -9.286 -36.987 1.00 61.84 155 GLY A CA 1
ATOM 1183 C C . GLY A 1 155 ? 24.825 -9.509 -37.974 1.00 61.84 155 GLY A C 1
ATOM 1184 O O . GLY A 1 155 ? 25.975 -9.143 -37.712 1.00 61.84 155 GLY A O 1
ATOM 1185 N N . LYS A 1 156 ? 24.548 -10.151 -39.114 1.00 71.75 156 LYS A N 1
ATOM 1186 C CA . LYS A 1 156 ? 25.522 -10.440 -40.167 1.00 71.75 156 LYS A CA 1
ATOM 1187 C C . LYS A 1 156 ? 25.270 -9.519 -41.350 1.00 71.75 156 LYS A C 1
ATOM 1189 O O . LYS A 1 156 ? 24.196 -9.550 -41.945 1.00 71.75 156 LYS A O 1
ATOM 1194 N N . TYR A 1 157 ? 26.287 -8.738 -41.696 1.00 71.56 157 TYR A N 1
ATOM 1195 C CA . TYR A 1 157 ? 26.320 -7.998 -42.948 1.00 71.56 157 TYR A CA 1
ATOM 1196 C C . TYR A 1 157 ? 26.440 -8.996 -44.110 1.00 71.56 157 TYR A C 1
ATOM 1198 O O . TYR A 1 157 ? 27.392 -9.779 -44.143 1.00 71.56 157 TYR A O 1
ATOM 1206 N N . LYS A 1 158 ? 25.461 -9.014 -45.020 1.00 67.75 158 LYS A N 1
ATOM 1207 C CA . LYS A 1 158 ? 25.539 -9.765 -46.279 1.00 67.75 158 LYS A CA 1
ATOM 1208 C C . LYS A 1 158 ? 25.913 -8.764 -47.361 1.00 67.75 158 LYS A C 1
ATOM 1210 O O . LYS A 1 158 ? 25.092 -7.922 -47.698 1.00 67.75 158 LYS A O 1
ATOM 1215 N N . ALA A 1 159 ? 27.154 -8.840 -47.834 1.00 60.75 159 ALA A N 1
ATOM 1216 C CA . ALA A 1 159 ? 27.580 -8.055 -48.982 1.00 60.75 159 ALA A CA 1
ATOM 1217 C C . ALA A 1 159 ? 26.772 -8.485 -50.225 1.00 60.75 159 ALA A C 1
ATOM 1219 O O . ALA A 1 159 ? 26.478 -9.684 -50.341 1.00 60.75 159 ALA A O 1
ATOM 1220 N N . PRO A 1 160 ? 26.381 -7.542 -51.096 1.00 60.09 160 PRO A N 1
ATOM 1221 C CA . PRO A 1 160 ? 25.818 -7.857 -52.405 1.00 60.09 160 PRO A CA 1
ATOM 1222 C C . PRO A 1 160 ? 26.830 -8.548 -53.330 1.00 60.09 160 PRO A C 1
ATOM 1224 O O . PRO A 1 160 ? 28.053 -8.327 -53.164 1.00 60.09 160 PRO A O 1
#

pLDDT: mean 75.23, std 10.38, range [44.94, 89.56]

Mean predicted aligned error: 17.66 Å